Protein AF-A0A1V3XP54-F1 (afdb_monomer_lite)

Sequence (121 aa):
MDRAASNLLGSVGRTEGLQTKLLDGWIEALASVVRRAIVEGDVAEGCDPQDVGRLIVSIYMGLRQASDLDAPERFLRDLEKSWLLVLRGIAQPDRVDYFTQFIARRTVLAIRSATALVAPD

Secondary structure (DSSP, 8-state):
-HHHHHHHHHHS---HHHHHHHHHHHHHHHHHHHHHHHHTTSB-TT--HHHHHHHHHHHHHHHHHHS-TT-HHHHHHHHHHHHHHHHHHHB-GGGHHHHHHHHHHHHHHHHHHHHHTT---

Structure (mmCIF, N/CA/C/O backbone):
data_AF-A0A1V3XP54-F1
#
_entry.id   AF-A0A1V3XP54-F1
#
loop_
_atom_site.group_PDB
_atom_site.id
_atom_site.type_symbol
_atom_site.label_atom_id
_atom_site.label_alt_id
_atom_site.label_comp_id
_atom_site.label_asym_id
_atom_site.label_entity_id
_atom_site.label_seq_id
_atom_site.pdbx_PDB_ins_code
_atom_site.Cartn_x
_atom_site.Cartn_y
_atom_site.Cartn_z
_atom_site.occupancy
_atom_site.B_iso_or_equiv
_atom_site.auth_seq_id
_atom_site.auth_comp_id
_atom_site.auth_asym_id
_atom_site.auth_atom_id
_atom_site.pdbx_PDB_model_num
ATOM 1 N N . MET A 1 1 ? -0.286 7.250 -19.094 1.00 42.16 1 MET A N 1
ATOM 2 C CA . MET A 1 1 ? 0.404 8.517 -18.764 1.00 42.16 1 MET A CA 1
ATOM 3 C C . MET A 1 1 ? 1.477 8.366 -17.671 1.00 42.16 1 MET A C 1
ATOM 5 O O . MET A 1 1 ? 2.332 9.235 -17.592 1.00 42.16 1 MET A O 1
ATOM 9 N N . ASP A 1 2 ? 1.552 7.251 -16.925 1.00 53.56 2 ASP A N 1
ATOM 10 C CA . ASP A 1 2 ? 2.523 7.076 -15.817 1.00 53.56 2 ASP A CA 1
ATOM 11 C C . ASP A 1 2 ? 3.998 6.899 -16.212 1.00 53.56 2 ASP A C 1
ATOM 13 O O . ASP A 1 2 ? 4.892 7.385 -15.521 1.00 53.56 2 ASP A O 1
ATOM 17 N N . ARG A 1 3 ? 4.290 6.235 -17.338 1.00 53.03 3 ARG A N 1
ATOM 18 C CA . ARG A 1 3 ? 5.685 5.991 -17.758 1.00 53.03 3 ARG A CA 1
ATOM 19 C C . ARG A 1 3 ? 6.417 7.270 -18.171 1.00 53.03 3 ARG A C 1
ATOM 21 O O . ARG A 1 3 ? 7.579 7.438 -17.826 1.00 53.03 3 ARG A O 1
ATOM 28 N N . ALA A 1 4 ? 5.733 8.191 -18.851 1.00 51.94 4 ALA A N 1
ATOM 29 C CA . ALA A 1 4 ? 6.318 9.467 -19.265 1.00 51.94 4 ALA A CA 1
ATOM 30 C C . ALA A 1 4 ? 6.622 10.372 -18.059 1.00 51.94 4 ALA A C 1
ATOM 32 O O . ALA A 1 4 ? 7.710 10.934 -17.983 1.00 51.94 4 ALA A O 1
ATOM 33 N N . ALA A 1 5 ? 5.712 10.443 -17.080 1.00 49.84 5 ALA A N 1
ATOM 34 C CA . ALA A 1 5 ? 5.934 11.184 -15.838 1.00 49.84 5 ALA A CA 1
ATOM 35 C C . ALA A 1 5 ? 7.081 10.582 -15.004 1.00 49.84 5 ALA A C 1
ATOM 37 O O . ALA A 1 5 ? 7.922 11.312 -14.485 1.00 49.84 5 ALA A O 1
ATOM 38 N N . SER A 1 6 ? 7.170 9.248 -14.933 1.00 57.69 6 SER A N 1
ATOM 39 C CA . SER A 1 6 ? 8.252 8.550 -14.227 1.00 57.69 6 SER A CA 1
ATOM 40 C C . SER A 1 6 ? 9.617 8.704 -14.915 1.00 57.69 6 SER A C 1
ATOM 42 O O . SER A 1 6 ? 10.634 8.842 -14.236 1.00 57.69 6 SER A O 1
ATOM 44 N N . ASN A 1 7 ? 9.656 8.726 -16.250 1.00 58.53 7 ASN A N 1
ATOM 45 C CA . ASN A 1 7 ? 10.889 8.939 -17.014 1.00 58.53 7 ASN A CA 1
ATOM 46 C C . ASN A 1 7 ? 11.358 10.401 -16.951 1.00 58.53 7 ASN A C 1
ATOM 48 O O . ASN A 1 7 ? 12.549 10.644 -16.770 1.00 58.53 7 ASN A O 1
ATOM 52 N N . LEU A 1 8 ? 10.431 11.367 -16.990 1.00 48.91 8 LEU A N 1
ATOM 53 C CA . LEU A 1 8 ? 10.729 12.786 -16.762 1.00 48.91 8 LEU A CA 1
ATOM 54 C C . LEU A 1 8 ? 11.299 13.042 -15.359 1.00 48.91 8 LEU A C 1
ATOM 56 O O . LEU A 1 8 ? 12.190 13.870 -15.210 1.00 48.91 8 LEU A O 1
ATOM 60 N N . LEU A 1 9 ? 10.859 12.298 -14.338 1.00 51.72 9 LEU A N 1
ATOM 61 C CA . LEU A 1 9 ? 11.421 12.378 -12.984 1.00 51.72 9 LEU A CA 1
ATOM 62 C C . LEU A 1 9 ? 12.914 11.993 -12.948 1.00 51.72 9 LEU A C 1
ATOM 64 O O . LEU A 1 9 ? 13.689 12.595 -12.211 1.00 51.72 9 LEU A O 1
ATOM 68 N N . GLY A 1 10 ? 13.320 11.020 -13.774 1.00 50.59 10 GLY A N 1
ATOM 69 C CA . GLY A 1 10 ? 14.719 10.608 -13.924 1.00 50.59 10 GLY A CA 1
ATOM 70 C C . GLY A 1 10 ? 15.564 11.565 -14.773 1.00 50.59 10 GLY A C 1
ATOM 71 O O . GLY A 1 10 ? 16.763 11.673 -14.537 1.00 50.59 10 GLY A O 1
ATOM 72 N N . SER A 1 11 ? 14.962 12.281 -15.735 1.00 46.69 11 SER A N 1
ATOM 73 C CA . SER A 1 11 ? 15.691 13.160 -16.667 1.00 46.69 11 SER A CA 1
ATOM 74 C C . SER A 1 11 ? 15.678 14.651 -16.299 1.00 46.69 11 SER A C 1
ATOM 76 O O . SER A 1 11 ? 16.537 15.392 -16.768 1.00 46.69 11 SER A O 1
ATOM 78 N N . VAL A 1 12 ? 14.728 15.112 -15.473 1.00 46.47 12 VAL A N 1
ATOM 79 C CA . VAL A 1 12 ? 14.556 16.529 -15.068 1.00 46.47 12 VAL A CA 1
ATOM 80 C C . VAL A 1 12 ? 15.023 16.783 -13.619 1.00 46.47 12 VAL A C 1
ATOM 82 O O . VAL A 1 12 ? 15.002 17.913 -13.128 1.00 46.47 12 VAL A O 1
ATOM 85 N N . GLY A 1 13 ? 15.518 15.751 -12.929 1.00 42.75 13 GLY A N 1
ATOM 86 C CA . GLY A 1 13 ? 16.014 15.804 -11.549 1.00 42.75 13 GLY A CA 1
ATOM 87 C C . GLY A 1 13 ? 17.329 16.573 -11.379 1.00 42.75 13 GLY A C 1
ATOM 88 O O . GLY A 1 13 ? 18.368 15.988 -11.092 1.00 42.75 13 GLY A O 1
ATOM 89 N N . ARG A 1 14 ? 17.303 17.897 -11.554 1.00 47.88 14 ARG A N 1
ATOM 90 C CA . ARG A 1 14 ? 18.341 18.812 -11.042 1.00 47.88 14 ARG A CA 1
ATOM 91 C C . ARG A 1 14 ? 17.764 20.138 -10.532 1.00 47.88 14 ARG A C 1
ATOM 93 O O . ARG A 1 14 ? 18.430 21.166 -10.557 1.00 47.88 14 ARG A O 1
ATOM 100 N N . THR A 1 15 ? 16.510 20.114 -10.077 1.00 46.75 15 THR A N 1
ATOM 101 C CA . THR A 1 15 ? 15.905 21.191 -9.280 1.00 46.75 15 THR A CA 1
ATOM 102 C C . THR A 1 15 ? 15.253 20.560 -8.051 1.00 46.75 15 THR A C 1
ATOM 104 O O . THR A 1 15 ? 14.123 20.080 -8.103 1.00 46.75 15 THR A O 1
ATOM 107 N N . GLU A 1 16 ? 15.997 20.502 -6.945 1.00 54.47 16 GLU A N 1
ATOM 108 C CA . GLU A 1 16 ? 15.611 19.816 -5.696 1.00 54.47 16 GLU A CA 1
ATOM 109 C C . GLU A 1 16 ? 14.181 20.167 -5.236 1.00 54.47 16 GLU A C 1
ATOM 111 O O . GLU A 1 16 ? 13.433 19.301 -4.794 1.00 54.47 16 GLU A O 1
ATOM 116 N N . GLY A 1 17 ? 13.735 21.412 -5.446 1.00 57.97 17 GLY A N 1
ATOM 117 C CA . GLY A 1 17 ? 12.396 21.866 -5.056 1.00 57.97 17 GLY A CA 1
ATOM 118 C C . GLY A 1 17 ? 11.222 21.287 -5.861 1.00 57.97 17 GLY A C 1
ATOM 119 O O . GLY A 1 17 ? 10.111 21.223 -5.334 1.00 57.97 17 GLY A O 1
ATOM 120 N N . LEU A 1 18 ? 11.421 20.863 -7.116 1.00 63.00 18 LEU A N 1
ATOM 121 C CA . LEU A 1 18 ? 10.347 20.261 -7.922 1.00 63.00 18 LEU A CA 1
ATOM 122 C C . LEU A 1 18 ? 10.122 18.797 -7.532 1.00 63.00 18 LEU A C 1
ATOM 124 O O . LEU A 1 18 ? 8.980 18.349 -7.437 1.00 63.00 18 LEU A O 1
ATOM 128 N N . GLN A 1 19 ? 11.207 18.074 -7.254 1.00 68.06 19 GLN A N 1
ATOM 129 C CA . GLN A 1 19 ? 11.148 16.691 -6.794 1.00 68.06 19 GLN A CA 1
ATOM 130 C C . GLN A 1 19 ? 10.442 16.590 -5.437 1.00 68.06 19 GLN A C 1
ATOM 132 O O . GLN A 1 19 ? 9.550 15.759 -5.284 1.00 68.06 19 GLN A O 1
ATOM 137 N N . THR A 1 20 ? 10.761 17.480 -4.493 1.00 72.81 20 THR A N 1
ATOM 138 C CA . THR A 1 20 ? 10.106 17.518 -3.176 1.00 72.81 20 THR A CA 1
ATOM 139 C C . THR A 1 20 ? 8.603 17.769 -3.291 1.00 72.81 20 THR A C 1
ATOM 141 O O . THR A 1 20 ? 7.818 16.989 -2.767 1.00 72.81 20 THR A O 1
ATOM 144 N N . LYS A 1 21 ? 8.176 18.774 -4.072 1.00 77.44 21 LYS A N 1
ATOM 145 C CA . LYS A 1 21 ? 6.743 19.075 -4.265 1.00 77.44 21 LYS A CA 1
ATOM 146 C C . LYS A 1 21 ? 5.958 17.915 -4.881 1.00 77.44 21 LYS A C 1
ATOM 148 O O . LYS A 1 21 ? 4.793 17.715 -4.547 1.00 77.44 21 LYS A O 1
ATOM 153 N N . LEU A 1 22 ? 6.576 17.164 -5.792 1.00 82.12 22 LEU A N 1
ATOM 154 C CA . LEU A 1 22 ? 5.951 15.987 -6.396 1.00 82.12 22 LEU A CA 1
ATOM 155 C C . LEU A 1 22 ? 5.804 14.845 -5.388 1.00 82.12 22 LEU A C 1
ATOM 157 O O . LEU A 1 22 ? 4.739 14.235 -5.323 1.00 82.12 22 LEU A O 1
ATOM 161 N N . LEU A 1 23 ? 6.845 14.581 -4.592 1.00 87.00 23 LEU A N 1
ATOM 162 C CA . LEU A 1 23 ? 6.800 13.563 -3.544 1.00 87.00 23 LEU A CA 1
ATOM 163 C C . LEU A 1 23 ? 5.754 13.908 -2.484 1.00 87.00 23 LEU A C 1
ATOM 165 O O . LEU A 1 23 ? 4.940 13.051 -2.154 1.00 87.00 23 LEU A O 1
ATOM 169 N N . ASP A 1 24 ? 5.705 15.160 -2.030 1.00 90.62 24 ASP A N 1
ATOM 170 C CA . ASP A 1 24 ? 4.690 15.628 -1.082 1.00 90.62 24 ASP A CA 1
ATOM 171 C C . ASP A 1 24 ? 3.272 15.441 -1.638 1.00 90.62 24 ASP A C 1
ATOM 173 O O . ASP A 1 24 ? 2.382 14.962 -0.937 1.00 90.62 24 ASP A O 1
ATOM 177 N N . GLY A 1 25 ? 3.064 15.732 -2.927 1.00 91.62 25 GLY A N 1
ATOM 178 C CA . GLY A 1 25 ? 1.783 15.495 -3.593 1.00 91.62 25 GLY A CA 1
ATOM 179 C C . GLY A 1 25 ? 1.389 14.015 -3.653 1.00 91.62 25 GLY A C 1
ATOM 180 O O . GLY A 1 25 ? 0.217 13.681 -3.483 1.00 91.62 25 GLY A O 1
ATOM 181 N N . TRP A 1 26 ? 2.347 13.110 -3.872 1.00 93.62 26 TRP A N 1
ATOM 182 C CA . TRP A 1 26 ? 2.087 11.664 -3.876 1.00 93.62 26 TRP A CA 1
ATOM 183 C C . TRP A 1 26 ? 1.792 11.133 -2.475 1.00 93.62 26 TRP A C 1
ATOM 185 O O . TRP A 1 26 ? 0.899 10.300 -2.317 1.00 93.62 26 TRP A O 1
ATOM 195 N N . ILE A 1 27 ? 2.511 11.638 -1.470 1.00 96.19 27 ILE A N 1
ATOM 196 C CA . ILE A 1 27 ? 2.267 11.324 -0.062 1.00 96.19 27 ILE A CA 1
ATOM 197 C C . ILE A 1 27 ? 0.847 11.745 0.315 1.00 96.19 27 ILE A C 1
ATOM 199 O O . ILE A 1 27 ? 0.104 10.920 0.833 1.00 96.19 27 ILE A O 1
ATOM 203 N N . GLU A 1 28 ? 0.437 12.972 -0.012 1.00 96.50 28 GLU A N 1
ATOM 204 C CA . GLU A 1 28 ? -0.906 13.474 0.301 1.00 96.50 28 GLU A CA 1
ATOM 205 C C . GLU A 1 28 ? -2.007 12.672 -0.412 1.00 96.50 28 GLU A C 1
ATOM 207 O O . GLU A 1 28 ? -3.030 12.322 0.182 1.00 96.50 28 GLU A O 1
ATOM 212 N N . ALA A 1 29 ? -1.795 12.323 -1.684 1.00 94.12 29 ALA A N 1
ATOM 213 C CA . ALA A 1 29 ? -2.739 11.498 -2.432 1.00 94.12 29 ALA A CA 1
ATOM 214 C C . ALA A 1 29 ? -2.924 10.117 -1.780 1.00 94.12 29 ALA A C 1
ATOM 216 O O . ALA A 1 29 ? -4.056 9.649 -1.633 1.00 94.12 29 ALA A O 1
ATOM 217 N N . LEU A 1 30 ? -1.833 9.478 -1.349 1.00 94.94 30 LEU A N 1
ATOM 218 C CA . LEU A 1 30 ? -1.890 8.201 -0.639 1.00 94.94 30 LEU A CA 1
ATOM 219 C C . LEU A 1 30 ? -2.488 8.345 0.762 1.00 94.94 30 LEU A C 1
ATOM 221 O O . LEU A 1 30 ? -3.322 7.526 1.138 1.00 94.94 30 LEU A O 1
ATOM 225 N N . ALA A 1 31 ? -2.158 9.403 1.500 1.00 97.56 31 ALA A N 1
ATOM 226 C CA . ALA A 1 31 ? -2.747 9.692 2.803 1.00 97.56 31 ALA A CA 1
ATOM 227 C C . ALA A 1 31 ? -4.272 9.870 2.715 1.00 97.56 31 ALA A C 1
ATOM 229 O 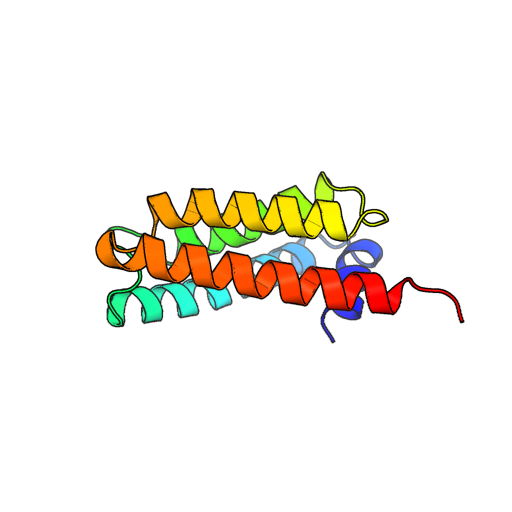O . ALA A 1 31 ? -5.011 9.398 3.577 1.00 97.56 31 ALA A O 1
ATOM 230 N N . SER A 1 32 ? -4.773 10.486 1.641 1.00 97.56 32 SER A N 1
ATOM 231 C CA . SER A 1 32 ? -6.213 10.577 1.363 1.00 97.56 32 SER A CA 1
ATOM 232 C C . SER A 1 32 ? -6.862 9.201 1.166 1.00 97.56 32 SER A C 1
ATOM 234 O O . SER A 1 32 ? -7.941 8.933 1.700 1.00 97.56 32 SER A O 1
ATOM 236 N N . VAL A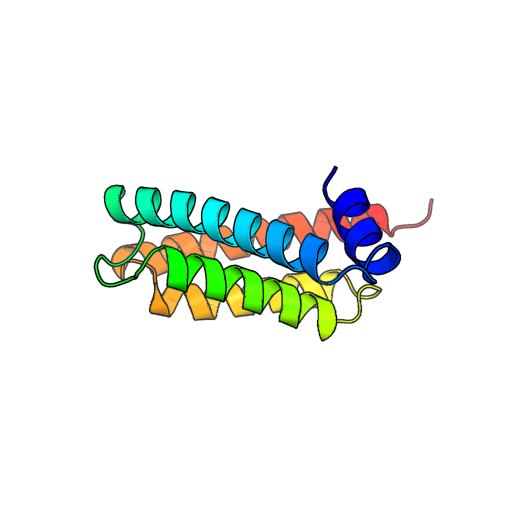 1 33 ? -6.186 8.287 0.459 1.00 96.12 33 VAL A N 1
ATOM 237 C CA . VAL A 1 33 ? -6.648 6.897 0.310 1.00 96.12 33 VAL A CA 1
ATOM 238 C C . VAL A 1 33 ? -6.657 6.177 1.657 1.00 96.12 33 VAL A C 1
ATOM 240 O O . VAL A 1 33 ? -7.647 5.523 1.972 1.00 96.12 33 VAL A O 1
ATOM 243 N N . VAL A 1 34 ? -5.606 6.337 2.465 1.00 97.25 34 VAL A N 1
ATOM 244 C CA . VAL A 1 34 ? -5.502 5.716 3.794 1.00 97.25 34 VAL A CA 1
ATOM 245 C C . VAL A 1 34 ? -6.592 6.231 4.733 1.00 97.25 34 VAL A C 1
ATOM 247 O O . VAL A 1 34 ? -7.246 5.426 5.385 1.00 97.25 34 VAL A O 1
ATOM 250 N N . ARG A 1 35 ? -6.871 7.543 4.750 1.00 98.06 35 ARG A N 1
ATOM 251 C CA . ARG A 1 35 ? -7.977 8.122 5.537 1.00 98.06 35 ARG A CA 1
ATOM 252 C C . ARG A 1 35 ? -9.309 7.451 5.231 1.00 98.06 35 ARG A C 1
ATOM 254 O O . ARG A 1 35 ? -10.046 7.096 6.145 1.00 98.06 35 ARG A O 1
ATOM 261 N N . ARG A 1 36 ? -9.613 7.261 3.948 1.00 97.81 36 ARG A N 1
ATOM 262 C CA . ARG A 1 36 ? -10.833 6.567 3.533 1.00 97.81 36 ARG A CA 1
ATOM 263 C C . ARG A 1 36 ? -10.810 5.092 3.938 1.00 97.81 36 ARG A C 1
ATOM 265 O O . ARG A 1 36 ? -11.802 4.619 4.471 1.00 97.81 36 ARG A O 1
ATOM 272 N N . ALA A 1 37 ? -9.685 4.405 3.759 1.00 96.44 37 ALA A N 1
ATOM 273 C CA . ALA A 1 37 ? -9.543 3.005 4.154 1.00 96.44 37 ALA A CA 1
ATOM 274 C C . ALA A 1 37 ? -9.699 2.798 5.674 1.00 96.44 37 ALA A C 1
ATOM 276 O O . ALA A 1 37 ? -10.215 1.771 6.098 1.00 96.44 37 ALA A O 1
ATOM 277 N N . ILE A 1 38 ? -9.311 3.772 6.505 1.00 97.56 38 ILE A N 1
ATOM 278 C CA . ILE A 1 38 ? -9.595 3.752 7.949 1.00 97.56 38 ILE A CA 1
ATOM 279 C C . ILE A 1 38 ? -11.106 3.844 8.193 1.00 97.56 38 ILE A C 1
ATOM 281 O O . ILE A 1 38 ? -11.658 3.021 8.915 1.00 97.56 38 ILE A O 1
ATOM 285 N N . VAL A 1 39 ? -11.794 4.799 7.552 1.00 97.38 39 VAL A N 1
ATOM 286 C CA . VAL A 1 39 ? -13.259 4.961 7.671 1.00 97.38 39 VAL A CA 1
ATOM 287 C C . VAL A 1 39 ? -14.015 3.711 7.206 1.00 97.38 39 VAL A C 1
ATOM 289 O O . VAL A 1 39 ? -15.041 3.359 7.780 1.00 97.38 39 VAL A O 1
ATOM 292 N N . GLU A 1 40 ? -13.509 3.031 6.179 1.00 96.44 40 GLU A N 1
ATOM 293 C CA . GLU A 1 40 ? -14.084 1.799 5.626 1.00 96.44 40 GLU A CA 1
ATOM 294 C C . GLU A 1 40 ? -13.764 0.546 6.466 1.00 96.44 40 GLU A C 1
ATOM 296 O O . GLU A 1 40 ? -14.308 -0.528 6.197 1.00 96.44 40 GLU A O 1
ATOM 301 N N . GLY A 1 41 ? -12.923 0.669 7.500 1.00 96.31 41 GLY A N 1
ATOM 302 C CA . GLY A 1 41 ? -12.513 -0.451 8.347 1.00 96.31 41 GLY A CA 1
ATOM 303 C C . GLY A 1 41 ? -11.529 -1.401 7.661 1.00 96.31 41 GLY A C 1
ATOM 304 O O . GLY A 1 41 ? -11.481 -2.584 7.979 1.00 96.31 41 GLY A O 1
ATOM 305 N N . ASP A 1 42 ? -10.755 -0.904 6.700 1.00 96.69 42 ASP A N 1
ATOM 306 C CA . ASP A 1 42 ? -9.748 -1.678 5.975 1.00 96.69 42 ASP A CA 1
ATOM 307 C C . ASP A 1 42 ? -8.340 -1.504 6.564 1.00 96.69 42 ASP A C 1
ATOM 309 O O . ASP A 1 42 ? -7.531 -2.436 6.531 1.00 96.69 42 ASP A O 1
ATOM 313 N N . VAL A 1 43 ? -8.056 -0.334 7.145 1.00 96.62 43 VAL A N 1
ATOM 314 C CA . VAL A 1 43 ? -6.789 0.014 7.813 1.00 96.62 43 VAL A CA 1
ATOM 315 C C . VAL A 1 43 ? -7.013 0.192 9.317 1.00 96.62 43 VAL A C 1
ATOM 317 O O . VAL A 1 43 ? -8.074 0.642 9.748 1.00 96.62 43 VAL A O 1
ATOM 320 N N . ALA A 1 44 ? -6.017 -0.177 10.124 1.00 93.44 44 ALA A N 1
A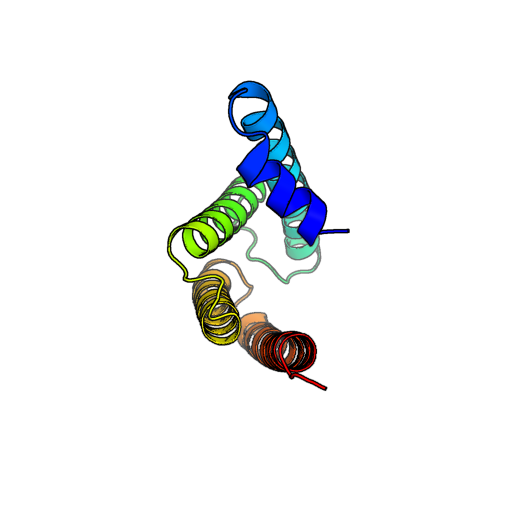TOM 321 C CA . ALA 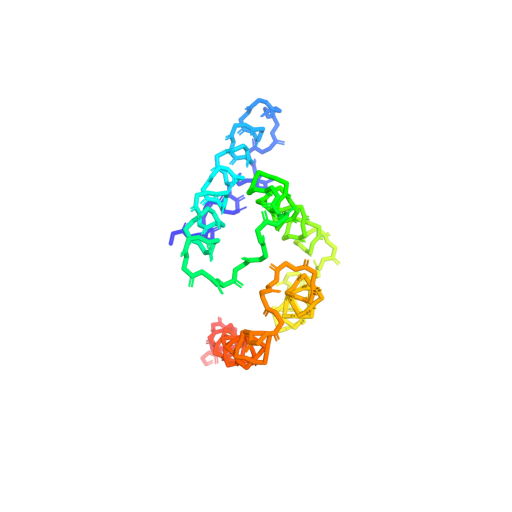A 1 44 ? -6.052 -0.038 11.575 1.00 93.44 44 ALA A CA 1
ATOM 322 C C . ALA A 1 44 ? -6.146 1.438 12.012 1.00 93.44 44 ALA A C 1
ATOM 324 O O . ALA A 1 44 ? -5.411 2.290 11.515 1.00 93.44 44 ALA A O 1
ATOM 325 N N . GLU A 1 45 ? -7.000 1.740 12.997 1.00 87.19 45 GLU A N 1
ATOM 326 C CA . GLU A 1 45 ? -7.248 3.116 13.478 1.00 87.19 45 GLU A CA 1
ATOM 327 C C . GLU A 1 45 ? -6.004 3.803 14.074 1.00 87.19 45 GLU A C 1
ATOM 329 O O . GLU A 1 45 ? -5.943 5.028 14.137 1.00 87.19 45 GLU A O 1
ATOM 334 N N . GLY A 1 46 ? -4.998 3.029 14.497 1.00 89.62 46 GLY A N 1
ATOM 335 C CA . GLY A 1 46 ? -3.731 3.546 15.027 1.00 89.62 46 GLY A CA 1
ATOM 336 C C . GLY A 1 46 ? -2.726 4.004 13.964 1.00 89.62 46 GLY A C 1
ATOM 337 O O . GLY A 1 46 ? -1.647 4.474 14.321 1.00 89.62 46 GLY A O 1
ATOM 338 N N . CYS A 1 47 ? -3.032 3.844 12.675 1.00 93.88 47 CYS A N 1
ATOM 339 C CA . CYS A 1 47 ? -2.156 4.272 11.591 1.00 93.88 47 CYS A CA 1
ATOM 340 C C . CYS A 1 47 ? -2.371 5.753 11.253 1.00 93.88 47 CYS A C 1
ATOM 342 O O . CYS A 1 47 ? -3.454 6.137 10.813 1.00 93.88 47 CYS A O 1
ATOM 344 N N . ASP A 1 48 ? -1.319 6.570 11.361 1.00 97.06 48 ASP A N 1
ATOM 345 C CA . ASP A 1 48 ? -1.352 7.928 10.818 1.00 97.06 48 ASP A CA 1
ATOM 346 C C . ASP A 1 48 ? -1.352 7.885 9.271 1.00 97.06 48 ASP A C 1
ATOM 348 O O . ASP A 1 48 ? -0.464 7.267 8.666 1.00 97.06 48 ASP A O 1
ATOM 352 N N . PRO A 1 49 ? -2.327 8.519 8.593 1.00 97.38 49 PRO A N 1
ATOM 353 C CA . PRO A 1 49 ? -2.420 8.467 7.137 1.00 97.38 49 PRO A CA 1
ATOM 354 C C . PRO A 1 49 ? -1.208 9.045 6.405 1.00 97.38 49 PRO A C 1
ATOM 356 O O . PRO A 1 49 ? -0.847 8.543 5.336 1.00 97.38 49 PRO A O 1
ATOM 359 N N . GLN A 1 50 ? -0.584 10.086 6.957 1.00 97.75 50 GLN A N 1
ATOM 360 C CA . GLN A 1 50 ? 0.570 10.740 6.354 1.00 97.75 50 GLN A CA 1
ATOM 361 C C . GLN A 1 50 ? 1.810 9.858 6.464 1.00 97.75 50 GLN A C 1
ATOM 363 O O . GLN A 1 50 ? 2.561 9.734 5.493 1.00 97.75 50 GLN A O 1
ATOM 368 N N . ASP A 1 51 ? 1.997 9.202 7.609 1.00 97.25 51 ASP A N 1
ATOM 369 C CA . ASP A 1 51 ? 3.098 8.264 7.823 1.00 97.25 51 ASP A CA 1
ATOM 370 C C . ASP A 1 51 ? 2.970 7.032 6.924 1.00 97.25 51 ASP A C 1
ATOM 372 O O . ASP A 1 51 ? 3.946 6.627 6.285 1.00 97.25 51 ASP A O 1
ATOM 376 N N . VAL A 1 52 ? 1.761 6.475 6.783 1.00 96.75 52 VAL A N 1
ATOM 377 C CA . VAL A 1 52 ? 1.511 5.359 5.855 1.00 96.75 52 VAL A CA 1
ATOM 378 C C . VAL A 1 52 ? 1.737 5.791 4.404 1.00 96.75 52 VAL A C 1
ATOM 380 O O . VAL A 1 52 ? 2.408 5.083 3.649 1.00 96.75 52 VAL A O 1
ATOM 383 N N . GLY A 1 53 ? 1.234 6.964 4.005 1.00 95.38 53 GLY A N 1
ATOM 384 C CA . GLY A 1 53 ? 1.463 7.513 2.667 1.00 95.38 53 GLY A CA 1
ATOM 385 C C . GLY A 1 53 ? 2.952 7.693 2.366 1.00 95.38 53 GLY A C 1
ATOM 386 O O . GLY A 1 53 ? 3.437 7.249 1.322 1.00 95.38 53 GLY A O 1
ATOM 387 N N . ARG A 1 54 ? 3.704 8.261 3.315 1.00 96.69 54 ARG A N 1
ATOM 388 C CA . ARG A 1 54 ? 5.160 8.421 3.229 1.00 96.69 54 ARG A CA 1
ATOM 389 C C . ARG A 1 54 ? 5.871 7.082 3.101 1.00 96.69 54 ARG A C 1
ATOM 391 O O . ARG A 1 54 ? 6.699 6.932 2.205 1.00 96.69 54 ARG A O 1
ATOM 398 N N . LEU A 1 55 ? 5.520 6.103 3.933 1.00 96.06 55 LEU A N 1
ATOM 399 C CA . LEU A 1 55 ? 6.098 4.762 3.894 1.00 96.06 55 LEU A CA 1
ATOM 400 C C . LEU A 1 55 ? 5.908 4.103 2.521 1.00 96.06 55 LEU A C 1
ATOM 402 O O . LEU A 1 55 ? 6.871 3.590 1.950 1.00 96.06 55 LEU A O 1
ATOM 406 N N . ILE A 1 56 ? 4.694 4.148 1.965 1.00 94.56 56 ILE A N 1
ATOM 407 C CA . ILE A 1 56 ? 4.383 3.550 0.658 1.00 94.56 56 ILE A CA 1
ATOM 408 C C . ILE A 1 56 ? 5.208 4.209 -0.457 1.00 94.56 56 ILE A C 1
ATOM 410 O O . ILE A 1 56 ? 5.798 3.505 -1.282 1.00 94.56 56 ILE A O 1
ATOM 414 N N . VAL A 1 57 ? 5.305 5.545 -0.470 1.00 92.62 57 VAL A N 1
ATOM 415 C CA . VAL A 1 57 ? 6.136 6.269 -1.449 1.00 92.62 57 VAL A CA 1
ATOM 416 C C . VAL A 1 57 ? 7.609 5.890 -1.303 1.00 92.62 57 VAL A C 1
ATOM 418 O O . VAL A 1 57 ? 8.265 5.602 -2.305 1.00 92.62 57 VAL A O 1
ATOM 421 N N . SER A 1 58 ? 8.129 5.842 -0.074 1.00 93.62 58 SER A N 1
ATOM 422 C CA . SER A 1 58 ? 9.517 5.459 0.198 1.00 93.62 58 SER A CA 1
ATOM 423 C C . SER A 1 58 ? 9.832 4.039 -0.270 1.00 93.62 58 SER A C 1
ATOM 425 O O . SER A 1 58 ? 10.863 3.828 -0.907 1.00 93.62 58 SER A O 1
ATOM 427 N N . ILE A 1 59 ? 8.937 3.079 -0.024 1.00 93.50 59 ILE A N 1
ATOM 428 C CA . ILE A 1 59 ? 9.078 1.695 -0.494 1.00 93.50 59 ILE A CA 1
ATOM 429 C C . ILE A 1 59 ? 9.124 1.646 -2.020 1.00 93.50 59 ILE A C 1
ATOM 431 O O . ILE A 1 59 ? 10.029 1.033 -2.582 1.00 93.50 59 ILE A O 1
ATOM 435 N N . TYR A 1 60 ? 8.193 2.320 -2.700 1.00 88.62 60 TYR A N 1
ATOM 436 C CA . TYR A 1 60 ? 8.152 2.340 -4.162 1.00 88.62 60 TYR A CA 1
ATOM 437 C C . TYR A 1 60 ? 9.417 2.961 -4.772 1.00 88.62 60 TYR A C 1
ATOM 439 O O . TYR A 1 60 ? 9.996 2.400 -5.704 1.00 88.62 60 TYR A O 1
ATOM 447 N N . MET A 1 61 ? 9.878 4.093 -4.232 1.00 88.81 61 MET A N 1
ATOM 448 C CA . MET A 1 61 ? 11.104 4.749 -4.697 1.00 88.81 61 MET A CA 1
ATOM 449 C C . MET A 1 61 ? 12.340 3.889 -4.439 1.00 88.81 61 MET A C 1
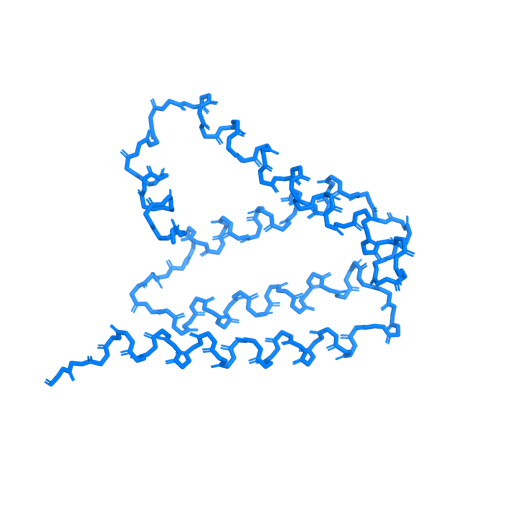ATOM 451 O O . MET A 1 61 ? 13.178 3.748 -5.329 1.00 88.81 61 MET A O 1
ATOM 455 N N . GLY A 1 62 ? 12.429 3.266 -3.261 1.00 88.94 62 GLY A N 1
ATOM 456 C CA . GLY A 1 62 ? 13.508 2.343 -2.919 1.00 88.94 62 GLY A CA 1
ATOM 457 C C . GLY A 1 62 ? 13.552 1.136 -3.854 1.00 88.94 62 GLY A C 1
ATOM 458 O O . GLY A 1 62 ? 14.607 0.830 -4.403 1.00 88.94 62 GLY A O 1
ATOM 459 N N . LEU A 1 63 ? 12.402 0.508 -4.120 1.00 90.06 63 LEU A N 1
ATOM 460 C CA . LEU A 1 63 ? 12.274 -0.572 -5.103 1.00 90.06 63 LEU A CA 1
ATOM 461 C C . LEU A 1 63 ? 12.726 -0.122 -6.489 1.00 90.06 63 LEU A C 1
ATOM 463 O O . LEU A 1 63 ? 13.513 -0.817 -7.123 1.00 90.06 63 LEU A O 1
ATOM 467 N N . ARG A 1 64 ? 12.274 1.046 -6.956 1.00 85.31 64 ARG A N 1
ATOM 468 C CA . ARG A 1 64 ? 12.649 1.573 -8.274 1.00 85.31 64 ARG A CA 1
ATOM 469 C C . ARG A 1 64 ? 14.150 1.844 -8.388 1.00 85.31 64 ARG A C 1
ATOM 471 O O . ARG A 1 64 ? 14.706 1.652 -9.460 1.00 85.31 64 ARG A O 1
ATOM 478 N N . GLN A 1 65 ? 14.789 2.283 -7.306 1.00 85.31 65 GLN A N 1
ATOM 479 C CA . GLN A 1 65 ? 16.223 2.570 -7.267 1.00 85.31 65 GLN A CA 1
ATOM 480 C C . GLN A 1 65 ? 17.084 1.303 -7.149 1.00 85.31 65 GLN A C 1
ATOM 482 O O . GLN A 1 65 ? 18.196 1.274 -7.670 1.00 85.31 65 GLN A O 1
ATOM 487 N N . ALA A 1 66 ? 16.595 0.278 -6.446 1.00 85.75 66 ALA A N 1
ATOM 488 C CA . ALA A 1 66 ? 17.332 -0.954 -6.159 1.00 85.75 66 ALA A CA 1
ATOM 489 C C . ALA A 1 66 ? 17.053 -2.100 -7.149 1.00 85.75 66 ALA A C 1
ATOM 491 O O . ALA A 1 66 ? 17.670 -3.161 -7.042 1.00 85.75 66 ALA A O 1
ATOM 492 N N . SER A 1 67 ? 16.117 -1.915 -8.083 1.00 83.50 67 SER A N 1
ATOM 493 C CA . SER A 1 67 ? 15.723 -2.942 -9.050 1.00 83.50 67 SER A CA 1
ATOM 494 C C . SER A 1 67 ? 16.334 -2.708 -10.422 1.00 83.50 67 SER A C 1
ATOM 496 O O . SER A 1 67 ? 16.513 -1.576 -10.863 1.00 83.50 67 SER A O 1
ATOM 498 N N . ASP A 1 68 ? 16.562 -3.811 -11.124 1.00 80.75 68 ASP A N 1
ATOM 499 C CA . ASP A 1 68 ? 16.819 -3.806 -12.556 1.00 80.75 68 ASP A CA 1
ATOM 500 C C . ASP A 1 68 ? 15.491 -3.629 -13.315 1.00 80.75 68 ASP A C 1
ATOM 502 O O . ASP A 1 68 ? 14.592 -4.471 -13.219 1.00 80.75 68 ASP A O 1
ATOM 506 N N . LEU A 1 69 ? 15.348 -2.514 -14.035 1.00 75.75 69 LEU A N 1
ATOM 507 C CA . LEU A 1 69 ? 14.132 -2.189 -14.786 1.00 75.75 69 LEU A CA 1
ATOM 508 C C . LEU A 1 69 ? 14.009 -2.987 -16.092 1.00 75.75 69 LEU A C 1
ATOM 510 O O . LEU A 1 69 ? 12.899 -3.084 -16.621 1.00 75.75 69 LEU A O 1
ATOM 514 N N . ASP A 1 70 ? 15.097 -3.609 -16.554 1.00 82.50 70 ASP A N 1
ATOM 515 C CA . ASP A 1 70 ? 15.090 -4.532 -17.694 1.00 82.50 70 ASP A CA 1
ATOM 516 C C . ASP A 1 70 ? 14.578 -5.929 -17.292 1.00 82.50 70 ASP A C 1
ATOM 518 O O . ASP A 1 70 ? 14.274 -6.765 -18.144 1.00 82.50 70 ASP A O 1
ATOM 522 N N . ALA A 1 71 ? 14.375 -6.162 -15.988 1.00 87.06 71 ALA A N 1
ATOM 523 C CA . ALA A 1 71 ? 13.737 -7.348 -15.424 1.00 87.06 71 ALA A CA 1
ATOM 524 C C . ALA A 1 71 ? 12.358 -7.010 -14.804 1.00 87.06 71 ALA A C 1
ATOM 526 O O . ALA A 1 71 ? 12.173 -7.118 -13.584 1.00 87.06 71 ALA A O 1
ATOM 527 N N . PRO A 1 72 ? 11.344 -6.632 -15.612 1.00 86.50 72 PRO A N 1
ATOM 528 C CA . PRO A 1 72 ? 10.068 -6.117 -15.110 1.00 86.50 72 PRO A CA 1
ATOM 529 C C . PRO A 1 72 ? 9.292 -7.128 -14.258 1.00 86.50 72 PRO A C 1
ATOM 531 O O . PRO A 1 72 ? 8.607 -6.740 -13.313 1.00 86.50 72 PRO A O 1
ATOM 534 N N . GLU A 1 73 ? 9.411 -8.427 -14.544 1.00 91.62 73 GLU A N 1
ATOM 535 C CA . GLU A 1 73 ? 8.802 -9.464 -13.709 1.00 91.62 73 GLU A CA 1
ATOM 536 C C . GLU A 1 73 ? 9.391 -9.463 -12.294 1.00 91.62 73 GLU A C 1
ATOM 538 O O . GLU A 1 73 ? 8.643 -9.492 -11.316 1.00 91.62 73 GLU A O 1
ATOM 543 N N . ARG A 1 74 ? 10.721 -9.368 -12.171 1.00 91.00 74 ARG A N 1
ATOM 544 C CA . ARG A 1 74 ? 11.401 -9.319 -10.873 1.00 91.00 74 ARG A CA 1
ATOM 545 C C . ARG A 1 74 ? 10.962 -8.095 -10.073 1.00 91.00 74 ARG A C 1
ATOM 547 O O . ARG A 1 74 ? 10.581 -8.248 -8.916 1.00 91.00 74 ARG A O 1
ATOM 554 N N . PHE A 1 75 ? 10.924 -6.920 -10.706 1.00 91.25 75 PHE A N 1
ATOM 555 C CA . PHE A 1 75 ? 10.427 -5.693 -10.077 1.00 91.25 75 PHE A CA 1
ATOM 556 C C . PHE A 1 75 ? 9.000 -5.861 -9.532 1.00 91.25 75 PHE A C 1
ATOM 558 O O . PHE A 1 75 ? 8.724 -5.524 -8.382 1.00 91.25 75 PHE A O 1
ATOM 565 N N . LEU A 1 76 ? 8.088 -6.427 -10.330 1.00 93.62 76 LEU A N 1
ATOM 566 C CA . LEU A 1 76 ? 6.694 -6.631 -9.924 1.00 93.62 76 LEU A CA 1
ATOM 567 C C . LEU A 1 76 ? 6.554 -7.646 -8.782 1.00 93.62 76 LEU A C 1
ATOM 569 O O . LE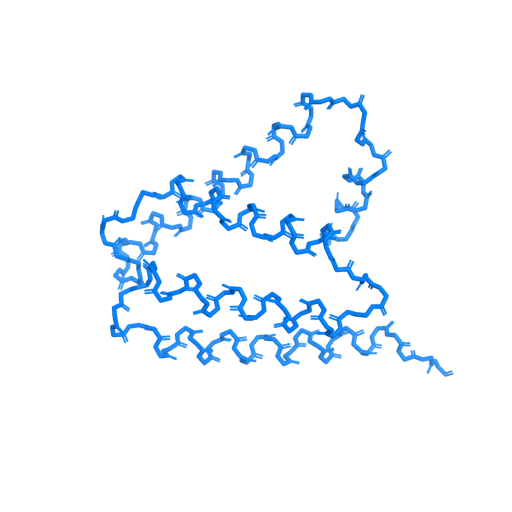U A 1 76 ? 5.713 -7.464 -7.903 1.00 93.62 76 LEU A O 1
ATOM 573 N N . ARG A 1 77 ? 7.389 -8.689 -8.760 1.00 95.50 77 ARG A N 1
ATOM 574 C CA . ARG A 1 77 ? 7.436 -9.661 -7.657 1.00 95.50 77 ARG A CA 1
ATOM 575 C C . ARG A 1 77 ? 7.989 -9.067 -6.370 1.00 95.50 77 ARG A C 1
ATOM 577 O O . ARG A 1 77 ? 7.512 -9.406 -5.290 1.00 95.50 77 ARG A O 1
ATOM 584 N N . ASP A 1 78 ? 8.981 -8.195 -6.459 1.00 94.62 78 ASP A N 1
ATOM 585 C CA . ASP A 1 78 ? 9.535 -7.546 -5.273 1.00 94.62 78 ASP A CA 1
ATOM 586 C C . ASP A 1 78 ? 8.566 -6.483 -4.728 1.00 94.62 78 ASP A C 1
ATOM 588 O O . ASP A 1 78 ? 8.350 -6.423 -3.518 1.00 94.62 78 ASP A O 1
ATOM 592 N N . LEU A 1 79 ? 7.851 -5.768 -5.606 1.00 93.81 79 LEU A N 1
ATOM 593 C CA . LEU A 1 79 ? 6.742 -4.892 -5.217 1.00 93.81 79 LEU A CA 1
ATOM 594 C C . LEU A 1 79 ? 5.599 -5.661 -4.528 1.00 93.81 79 LEU A C 1
ATOM 596 O O . LEU A 1 79 ? 5.082 -5.198 -3.512 1.00 93.81 79 LEU A O 1
ATOM 600 N N . GLU A 1 80 ? 5.222 -6.839 -5.039 1.00 96.31 80 GLU A N 1
ATOM 601 C CA . GLU A 1 80 ? 4.257 -7.741 -4.390 1.00 96.31 80 GLU A CA 1
ATOM 602 C C . GLU A 1 80 ? 4.683 -8.071 -2.955 1.00 96.31 80 GLU A C 1
ATOM 604 O O . GLU A 1 80 ? 3.916 -7.851 -2.018 1.00 96.31 80 GLU A O 1
ATOM 609 N N . LYS A 1 81 ? 5.918 -8.545 -2.762 1.00 96.38 81 LYS A N 1
ATOM 610 C CA . LYS A 1 81 ? 6.434 -8.908 -1.433 1.00 96.38 81 LYS A CA 1
ATOM 611 C C . LYS A 1 81 ? 6.439 -7.721 -0.473 1.00 96.38 81 LYS A C 1
ATOM 613 O O . LYS A 1 81 ? 6.059 -7.885 0.685 1.00 96.38 81 LYS A O 1
ATOM 618 N N . SER A 1 82 ? 6.841 -6.535 -0.933 1.00 95.69 82 SER A N 1
ATOM 619 C CA . SER A 1 82 ? 6.825 -5.329 -0.103 1.00 95.69 82 SER A CA 1
ATOM 620 C C . SER A 1 82 ? 5.414 -4.981 0.364 1.00 95.69 82 SER A C 1
ATOM 622 O O . SER A 1 82 ? 5.222 -4.702 1.546 1.00 95.69 82 SER A O 1
ATOM 624 N N . TRP A 1 83 ? 4.411 -5.080 -0.512 1.00 95.25 83 TRP A N 1
ATOM 625 C CA . TRP A 1 83 ? 3.019 -4.885 -0.111 1.00 95.25 83 TRP A CA 1
ATOM 626 C C . TRP A 1 83 ? 2.538 -5.927 0.900 1.00 95.25 83 TRP A C 1
ATOM 628 O O . TRP A 1 83 ? 1.884 -5.563 1.874 1.00 95.25 83 TRP A O 1
ATOM 638 N N . LEU A 1 84 ? 2.888 -7.205 0.719 1.00 96.12 84 LEU A N 1
ATOM 639 C CA . LEU A 1 84 ? 2.517 -8.264 1.665 1.00 96.12 84 LEU A CA 1
ATOM 640 C C . LEU A 1 84 ? 3.104 -8.042 3.067 1.00 96.12 84 LEU A C 1
ATOM 642 O O . LEU A 1 84 ? 2.479 -8.424 4.055 1.00 96.12 84 LEU A O 1
ATOM 646 N N . LEU A 1 85 ? 4.283 -7.426 3.167 1.00 96.19 85 LEU A N 1
ATOM 647 C CA . LEU A 1 85 ? 4.878 -7.043 4.448 1.00 96.19 85 LEU A CA 1
ATOM 648 C C . LEU A 1 85 ? 4.165 -5.835 5.062 1.00 96.19 85 LEU A C 1
ATOM 650 O O . LEU A 1 85 ? 3.805 -5.877 6.235 1.00 96.19 85 LEU A O 1
ATOM 654 N N . VAL A 1 86 ? 3.920 -4.791 4.268 1.00 95.12 86 VAL A N 1
ATOM 655 C CA . VAL A 1 86 ? 3.243 -3.567 4.723 1.00 95.12 86 VAL A CA 1
ATOM 656 C C . VAL A 1 86 ? 1.834 -3.864 5.224 1.00 95.12 86 VAL A C 1
ATOM 658 O O . VAL A 1 86 ? 1.465 -3.402 6.300 1.00 95.12 86 VAL A O 1
ATOM 661 N N . LEU A 1 87 ? 1.059 -4.673 4.495 1.00 94.75 87 LEU A N 1
ATOM 662 C CA . LEU A 1 87 ? -0.324 -4.991 4.860 1.00 94.75 87 LEU A CA 1
ATOM 663 C C . LEU A 1 87 ? -0.453 -5.612 6.245 1.00 94.75 87 LEU A C 1
ATOM 665 O O . LEU A 1 87 ? -1.399 -5.300 6.956 1.00 94.75 87 LEU A O 1
ATOM 669 N N . ARG A 1 88 ? 0.504 -6.448 6.654 1.00 93.69 88 ARG A N 1
ATOM 670 C CA . ARG A 1 88 ? 0.503 -7.047 7.995 1.00 93.69 88 ARG A CA 1
ATOM 671 C C . ARG A 1 88 ? 0.638 -6.007 9.106 1.00 93.69 88 ARG A C 1
ATOM 673 O O . ARG A 1 88 ? 0.258 -6.293 10.233 1.00 93.69 88 ARG A O 1
ATOM 680 N N . GLY A 1 89 ? 1.217 -4.847 8.798 1.00 93.00 89 GLY A N 1
ATOM 681 C CA . GLY A 1 89 ? 1.398 -3.750 9.742 1.00 93.00 89 GLY A CA 1
ATOM 682 C C . GLY A 1 89 ? 0.282 -2.707 9.721 1.00 93.00 89 GLY A C 1
ATOM 683 O O . GLY A 1 89 ? 0.136 -2.000 10.711 1.00 93.00 89 GLY A O 1
ATOM 684 N N . ILE A 1 90 ? -0.481 -2.590 8.624 1.00 95.56 90 ILE A N 1
ATOM 685 C CA . ILE A 1 90 ? -1.462 -1.501 8.464 1.00 95.56 90 ILE A CA 1
ATOM 686 C C . ILE A 1 90 ? -2.911 -1.962 8.296 1.00 95.56 90 ILE A C 1
ATOM 688 O O . ILE A 1 90 ? -3.816 -1.198 8.608 1.00 95.56 90 ILE A O 1
ATOM 692 N N . ALA A 1 91 ? -3.169 -3.164 7.781 1.00 96.56 91 ALA A N 1
ATOM 693 C CA . ALA A 1 91 ? -4.535 -3.611 7.520 1.00 96.56 91 ALA A CA 1
ATOM 694 C C . ALA A 1 91 ? -5.216 -4.110 8.800 1.00 96.56 91 ALA A C 1
ATOM 696 O O . ALA A 1 91 ? -4.558 -4.633 9.702 1.00 96.56 91 ALA A O 1
ATOM 697 N N . GLN A 1 92 ? -6.545 -4.008 8.850 1.00 96.38 92 GLN A N 1
ATOM 698 C CA . GLN A 1 92 ? -7.320 -4.692 9.884 1.00 96.38 92 GLN A CA 1
ATOM 699 C C . GLN A 1 92 ? -7.097 -6.216 9.791 1.00 96.38 92 GLN A C 1
ATOM 701 O O . GLN A 1 92 ? -7.045 -6.749 8.674 1.00 96.38 92 GLN A O 1
ATOM 706 N N . PRO A 1 93 ? -6.939 -6.941 10.918 1.00 94.12 93 PRO A N 1
ATOM 707 C CA . PRO A 1 93 ? -6.525 -8.348 10.903 1.00 94.12 93 PRO A CA 1
ATOM 708 C C . PRO A 1 93 ? -7.413 -9.268 10.057 1.00 94.12 93 PRO A C 1
ATOM 710 O O . PRO A 1 93 ? -6.909 -10.147 9.361 1.00 94.12 93 PRO A O 1
ATOM 713 N N . ASP A 1 94 ? -8.724 -9.042 10.068 1.00 95.56 94 ASP A N 1
ATOM 714 C CA . ASP A 1 94 ? -9.722 -9.793 9.301 1.00 95.56 94 ASP A CA 1
ATOM 715 C C . ASP A 1 94 ? -9.718 -9.459 7.796 1.00 95.56 94 ASP A C 1
ATOM 717 O O . ASP A 1 94 ? -10.290 -10.191 6.986 1.00 95.56 94 ASP A O 1
ATOM 721 N N . ARG A 1 95 ? -9.031 -8.383 7.393 1.00 95.75 95 ARG A N 1
ATOM 722 C CA . ARG A 1 95 ? -8.888 -7.943 5.996 1.00 95.75 95 ARG A CA 1
ATOM 723 C C . ARG A 1 95 ? -7.589 -8.403 5.335 1.00 95.75 95 ARG A C 1
ATOM 725 O O . ARG A 1 95 ? -7.490 -8.375 4.105 1.00 95.75 95 ARG A O 1
ATOM 732 N N . VAL A 1 96 ? -6.594 -8.842 6.112 1.00 95.50 96 VAL A N 1
ATOM 733 C CA . VAL A 1 96 ? -5.249 -9.194 5.612 1.00 95.50 96 VAL A CA 1
ATOM 734 C C . VAL A 1 96 ? -5.302 -10.270 4.524 1.00 95.50 96 VAL A C 1
ATOM 736 O O . VAL A 1 96 ? -4.655 -10.126 3.481 1.00 95.50 96 VAL A O 1
ATOM 739 N N . ASP A 1 97 ? -6.094 -11.324 4.726 1.00 96.50 97 ASP A N 1
ATOM 740 C CA . ASP A 1 97 ? -6.209 -12.432 3.771 1.00 96.50 97 ASP A CA 1
ATOM 741 C C . ASP A 1 97 ? -6.816 -11.976 2.444 1.00 96.50 97 ASP A C 1
ATOM 743 O O . ASP A 1 97 ? -6.327 -12.326 1.363 1.00 96.50 97 ASP A O 1
ATOM 747 N N . TYR A 1 98 ? -7.852 -11.139 2.518 1.00 96.25 98 TYR A N 1
ATOM 748 C CA . TYR A 1 98 ? -8.486 -10.563 1.341 1.00 96.25 98 TYR A CA 1
ATOM 749 C C . TYR A 1 98 ? -7.488 -9.737 0.517 1.00 96.25 98 TYR A C 1
ATOM 751 O O . TYR A 1 98 ? -7.329 -9.975 -0.687 1.00 96.25 98 TYR A O 1
ATOM 759 N N . PHE A 1 99 ? -6.771 -8.806 1.153 1.00 96.62 99 PHE A N 1
ATOM 760 C CA . PHE A 1 99 ? -5.821 -7.944 0.450 1.00 96.62 99 PHE A CA 1
ATOM 761 C C . PHE A 1 99 ? -4.597 -8.703 -0.069 1.00 96.62 99 PHE A C 1
ATOM 763 O O . PHE A 1 99 ? -4.121 -8.416 -1.169 1.00 96.62 99 PHE A O 1
ATOM 770 N N . THR A 1 100 ? -4.143 -9.729 0.653 1.00 96.38 100 THR A N 1
ATOM 771 C CA . THR A 1 100 ? -3.085 -10.640 0.191 1.00 96.38 100 THR A CA 1
ATOM 772 C C . THR A 1 100 ? -3.466 -11.293 -1.138 1.00 96.38 100 THR A C 1
ATOM 774 O O . THR A 1 100 ? -2.703 -11.241 -2.106 1.00 96.38 100 THR A O 1
ATOM 777 N N . GLN A 1 101 ? -4.676 -11.851 -1.237 1.00 97.19 101 GLN A N 1
ATOM 778 C CA . GLN A 1 101 ? -5.159 -12.446 -2.486 1.00 97.19 101 GLN A CA 1
ATOM 779 C C . GLN A 1 101 ? -5.358 -11.400 -3.586 1.00 97.19 101 GLN A C 1
ATOM 781 O O . GLN A 1 101 ? -5.094 -11.670 -4.761 1.00 97.19 101 GLN A O 1
ATOM 786 N N . PHE A 1 102 ? -5.841 -10.208 -3.226 1.00 95.88 102 PHE A N 1
ATOM 787 C CA . PHE A 1 102 ? -6.019 -9.112 -4.170 1.00 95.88 102 PHE A CA 1
ATOM 788 C C . PHE A 1 102 ? -4.693 -8.712 -4.828 1.00 95.88 102 PHE A C 1
ATOM 790 O O . PHE A 1 102 ? -4.627 -8.660 -6.060 1.00 95.88 102 PHE A O 1
ATOM 797 N N . ILE A 1 103 ? -3.634 -8.504 -4.039 1.00 96.44 103 ILE A N 1
ATOM 798 C CA . ILE A 1 103 ? -2.301 -8.176 -4.560 1.00 96.44 103 ILE A CA 1
ATOM 799 C C . ILE A 1 103 ? -1.788 -9.299 -5.448 1.00 96.44 103 ILE A C 1
ATOM 801 O O . ILE A 1 103 ? -1.388 -9.021 -6.573 1.00 96.44 103 ILE A O 1
ATOM 805 N N . ALA A 1 104 ? -1.873 -10.557 -5.008 1.00 96.06 104 ALA A N 1
ATOM 806 C CA . ALA A 1 104 ? -1.386 -11.687 -5.795 1.00 96.06 104 ALA A CA 1
ATOM 807 C C . ALA A 1 104 ? -2.037 -11.745 -7.188 1.00 96.06 104 ALA A C 1
ATOM 809 O O . ALA A 1 104 ? -1.355 -11.859 -8.212 1.00 96.06 104 ALA A O 1
ATOM 810 N N . ARG A 1 105 ? -3.366 -11.572 -7.255 1.00 97.38 105 ARG A N 1
ATOM 811 C CA . ARG A 1 105 ? -4.095 -11.488 -8.532 1.00 97.38 105 ARG A CA 1
ATOM 812 C C . ARG A 1 105 ? -3.616 -10.308 -9.376 1.00 97.38 105 ARG A C 1
ATOM 814 O O . ARG A 1 105 ? -3.421 -10.455 -10.584 1.00 97.38 105 ARG A O 1
ATOM 821 N N . ARG A 1 106 ? -3.421 -9.138 -8.764 1.00 95.62 106 ARG A N 1
ATOM 822 C CA . ARG A 1 106 ? -3.011 -7.926 -9.483 1.00 95.62 106 ARG A CA 1
ATOM 823 C C . ARG A 1 106 ? -1.587 -8.025 -10.022 1.00 95.62 106 ARG A C 1
ATOM 825 O O . ARG A 1 106 ? -1.354 -7.591 -11.147 1.00 95.62 106 ARG A O 1
ATOM 832 N N . THR A 1 107 ? -0.684 -8.658 -9.282 1.00 96.06 107 THR A N 1
ATOM 833 C CA . THR A 1 107 ? 0.697 -8.915 -9.698 1.00 96.06 107 THR A CA 1
ATOM 834 C C . THR A 1 107 ? 0.749 -9.842 -10.902 1.00 96.06 107 THR A C 1
ATOM 836 O O . THR A 1 107 ? 1.418 -9.526 -11.881 1.00 96.06 107 THR A O 1
ATOM 839 N N . VAL A 1 108 ? -0.018 -10.939 -10.897 1.00 96.50 108 VAL A N 1
ATOM 840 C CA . VAL A 1 108 ? -0.105 -11.844 -12.058 1.00 96.50 108 VAL A CA 1
ATOM 841 C C . VAL A 1 108 ? -0.569 -11.097 -13.310 1.00 96.50 108 VAL A C 1
ATOM 843 O O . VAL A 1 108 ? 0.008 -11.275 -14.383 1.00 96.50 108 VAL A O 1
ATOM 846 N N . LEU A 1 109 ? -1.585 -10.236 -13.186 1.00 94.88 109 LEU A N 1
ATOM 847 C CA . LEU A 1 109 ? -2.054 -9.414 -14.305 1.00 94.88 109 LEU A CA 1
ATOM 848 C C . LEU A 1 109 ? -0.980 -8.428 -14.780 1.00 94.88 109 LEU A C 1
ATOM 850 O O . LEU A 1 109 ? -0.781 -8.283 -15.983 1.00 94.88 109 LEU A O 1
ATOM 854 N N . ALA A 1 110 ? -0.275 -7.774 -13.855 1.00 92.00 110 ALA A N 1
ATOM 855 C CA . ALA A 1 110 ? 0.780 -6.824 -14.189 1.00 92.00 110 ALA A CA 1
ATOM 856 C C . ALA A 1 110 ? 1.957 -7.497 -14.912 1.00 92.00 110 ALA A C 1
ATOM 858 O O . ALA A 1 110 ? 2.437 -6.958 -15.908 1.00 92.00 110 ALA A O 1
ATOM 859 N N . ILE A 1 111 ? 2.377 -8.684 -14.460 1.00 93.50 111 ILE A N 1
ATOM 860 C CA . ILE A 1 111 ? 3.458 -9.458 -15.089 1.00 93.50 111 ILE A CA 1
ATOM 861 C C . ILE A 1 111 ? 3.064 -9.833 -16.514 1.00 93.50 111 ILE A C 1
ATOM 863 O O . ILE A 1 111 ? 3.809 -9.538 -17.441 1.00 93.50 111 ILE A O 1
ATOM 867 N N . ARG A 1 112 ? 1.862 -10.392 -16.714 1.00 92.44 112 ARG A N 1
ATOM 868 C CA . ARG A 1 112 ? 1.368 -10.752 -18.055 1.00 92.44 112 ARG A CA 1
ATOM 869 C C . ARG A 1 112 ? 1.396 -9.565 -19.015 1.00 92.44 112 ARG A C 1
ATOM 871 O O . ARG A 1 112 ? 1.878 -9.701 -20.136 1.00 92.44 112 ARG A O 1
ATOM 878 N N . SER A 1 113 ? 0.916 -8.405 -18.570 1.00 89.56 113 SER A N 1
ATOM 879 C CA . SER A 1 113 ? 0.945 -7.183 -19.377 1.00 89.56 113 SER A CA 1
ATOM 880 C C . SER A 1 113 ? 2.369 -6.711 -19.673 1.00 89.56 113 SER A C 1
ATOM 882 O O . SER A 1 113 ? 2.637 -6.254 -20.779 1.00 89.56 113 SER A O 1
ATOM 884 N N . ALA A 1 114 ? 3.289 -6.816 -18.711 1.00 85.44 114 ALA A N 1
ATOM 885 C CA . ALA A 1 114 ? 4.683 -6.431 -18.907 1.00 85.44 114 ALA A CA 1
ATOM 886 C C . ALA A 1 114 ? 5.399 -7.354 -19.903 1.00 85.44 114 ALA A C 1
ATOM 888 O O . ALA A 1 114 ? 6.099 -6.856 -20.777 1.00 85.44 114 ALA A O 1
ATOM 889 N N . THR A 1 115 ? 5.181 -8.668 -19.827 1.00 81.94 115 THR A N 1
ATOM 890 C CA . THR A 1 115 ? 5.758 -9.641 -20.766 1.00 81.94 115 THR A CA 1
ATOM 891 C C . THR A 1 115 ? 5.210 -9.460 -22.181 1.00 81.94 115 THR A C 1
ATOM 893 O O . THR A 1 115 ? 5.980 -9.491 -23.136 1.00 81.94 115 THR A O 1
ATOM 896 N N . ALA A 1 116 ? 3.906 -9.201 -22.333 1.00 81.62 116 ALA A N 1
ATOM 897 C CA . ALA A 1 116 ? 3.293 -8.946 -23.640 1.00 81.62 116 ALA A CA 1
ATOM 898 C C . ALA A 1 116 ? 3.864 -7.700 -24.343 1.00 81.62 116 ALA A C 1
ATOM 900 O O . ALA A 1 116 ? 3.885 -7.645 -25.564 1.00 81.62 116 ALA A O 1
ATOM 901 N N . LEU A 1 117 ? 4.349 -6.715 -23.580 1.00 72.56 117 LEU A N 1
ATOM 902 C CA . LEU A 1 117 ? 5.004 -5.514 -24.111 1.00 72.56 117 LEU A CA 1
ATOM 903 C C . LEU A 1 117 ? 6.472 -5.738 -24.517 1.00 72.56 117 LEU A C 1
ATOM 905 O O . LEU A 1 117 ? 7.056 -4.850 -25.131 1.00 72.56 117 LEU A O 1
ATOM 909 N N . VAL A 1 118 ? 7.077 -6.864 -24.126 1.00 65.88 118 VAL A N 1
ATOM 910 C CA . VAL A 1 118 ? 8.496 -7.192 -24.365 1.00 65.88 118 VAL A CA 1
ATOM 911 C C . VAL A 1 118 ? 8.660 -8.284 -25.433 1.00 65.88 118 VAL A C 1
ATOM 913 O O . VAL A 1 118 ? 9.752 -8.454 -25.967 1.00 65.88 118 VAL A O 1
ATOM 916 N N . ALA A 1 119 ? 7.595 -9.017 -25.773 1.00 52.47 119 ALA A N 1
ATOM 917 C CA . ALA A 1 119 ? 7.632 -10.024 -26.830 1.00 52.47 119 ALA A CA 1
ATOM 918 C C . ALA A 1 119 ? 7.920 -9.374 -28.204 1.00 52.47 119 ALA A C 1
ATOM 920 O O . ALA A 1 119 ? 7.246 -8.401 -28.547 1.00 52.47 119 ALA A O 1
ATOM 921 N N . PRO A 1 120 ? 8.901 -9.875 -28.981 1.00 49.00 120 PRO A N 1
ATOM 922 C CA . PRO A 1 120 ? 9.108 -9.430 -30.355 1.00 49.00 120 PRO A CA 1
ATOM 923 C C . PRO A 1 120 ? 8.014 -10.006 -31.270 1.00 49.00 120 PRO A C 1
ATOM 925 O O . PRO A 1 120 ? 7.550 -11.125 -31.027 1.00 49.00 120 PRO A O 1
ATOM 928 N N . ASP A 1 121 ? 7.628 -9.237 -32.294 1.00 48.41 121 ASP A N 1
ATOM 929 C CA . ASP A 1 121 ? 6.850 -9.722 -33.449 1.00 48.41 121 ASP A CA 1
ATOM 930 C C . ASP A 1 121 ? 7.588 -10.849 -34.197 1.00 48.41 121 ASP A C 1
ATOM 932 O O . ASP A 1 121 ? 8.836 -10.763 -34.328 1.00 48.41 121 ASP A O 1
#

pLDDT: mean 84.98, std 16.8, range [42.16, 98.06]

Radius of gyration: 15.98 Å; chains: 1; bounding box: 32×34×48 Å

InterPro domains:
  IPR036271 Tetracyclin repressor-like, C-terminal domain superfamily [SSF48498] (3-107)

Organism: Mycobacterium kansasii (NCBI:txid1768)

Foldseek 3Di:
DVVVVVVCCVVVPPPVVVNVVVLQVQLVVQLVVLVVCVVVQFWDPPDRSSVLSNVLSVLLVVLVVPDDVVCVLVSLVSNLVVVLVSSVVITDPVCSVVVNVVSVVVSVVSNVVVVVVVDDD